Protein AF-W1YN92-F1 (afdb_monomer_lite)

Organism: NCBI:txid408170

Secondary structure (DSSP, 8-state):
-TTSPPEEEEEEEHHHIIIIIHHHHHHHHHTT-EEEEEEE-SSGGGSSHHHHHHHHHHHHHTT--TTSEEEEE--

Structure (mmCIF, N/CA/C/O backbone):
data_AF-W1YN92-F1
#
_entry.id   AF-W1YN92-F1
#
loop_
_atom_site.group_PDB
_atom_site.id
_atom_site.type_symbol
_atom_site.label_atom_id
_atom_site.label_alt_id
_atom_site.label_comp_id
_atom_site.label_asym_id
_atom_site.label_entity_id
_atom_site.label_seq_id
_atom_site.pdbx_PDB_ins_code
_atom_site.Cartn_x
_atom_site.Cartn_y
_atom_site.Cartn_z
_atom_site.occupancy
_atom_site.B_iso_or_equiv
_atom_site.auth_seq_id
_atom_site.auth_comp_id
_atom_site.auth_asym_id
_atom_site.auth_atom_id
_atom_site.pdbx_PDB_model_num
ATOM 1 N N . SER A 1 1 ? 18.761 4.219 -13.460 1.00 54.31 1 SER A N 1
ATOM 2 C CA . SER A 1 1 ? 18.384 4.453 -14.875 1.00 54.31 1 SER A CA 1
ATOM 3 C C . SER A 1 1 ? 16.941 4.914 -14.883 1.00 54.31 1 SER A C 1
ATOM 5 O O . SER A 1 1 ? 16.178 4.351 -14.114 1.00 54.31 1 SER A O 1
ATOM 7 N N . LEU A 1 2 ? 16.555 5.891 -15.716 1.00 59.88 2 LEU A N 1
ATOM 8 C CA . LEU A 1 2 ? 15.149 6.323 -15.876 1.00 59.88 2 LEU A CA 1
ATOM 9 C C . LEU A 1 2 ? 14.191 5.162 -16.217 1.00 59.88 2 LEU A C 1
ATOM 11 O O . LEU A 1 2 ? 12.991 5.278 -16.017 1.00 59.88 2 LEU A O 1
ATOM 15 N N . TRP A 1 3 ? 14.741 4.047 -16.703 1.00 66.56 3 TRP A N 1
ATOM 16 C CA . TRP A 1 3 ? 14.027 2.857 -17.162 1.00 66.56 3 TRP A CA 1
ATOM 17 C C . TRP A 1 3 ? 14.055 1.688 -16.161 1.00 66.56 3 TRP A C 1
ATOM 19 O O . TRP A 1 3 ? 13.846 0.546 -16.558 1.00 66.56 3 TRP A O 1
ATOM 29 N N . GLN A 1 4 ? 14.404 1.930 -14.892 1.00 70.69 4 GLN A N 1
ATOM 30 C CA . GLN A 1 4 ? 14.339 0.890 -13.857 1.00 70.69 4 GLN A CA 1
ATOM 31 C C . GLN A 1 4 ? 12.887 0.655 -13.412 1.00 70.69 4 GLN A C 1
ATOM 33 O O . GLN A 1 4 ? 12.127 1.626 -13.352 1.00 70.69 4 GLN A O 1
ATOM 38 N N . PRO A 1 5 ? 12.511 -0.598 -13.087 1.00 69.75 5 PRO A N 1
ATOM 39 C CA . PRO A 1 5 ? 11.238 -0.884 -12.435 1.00 69.75 5 PRO A CA 1
ATOM 40 C C . PRO A 1 5 ? 11.126 -0.034 -11.168 1.00 69.75 5 PRO A C 1
ATOM 42 O O . PRO A 1 5 ? 12.035 -0.047 -10.339 1.00 69.75 5 PRO A O 1
ATOM 45 N N . GLN A 1 6 ? 10.057 0.753 -11.066 1.00 85.81 6 GLN A N 1
ATOM 46 C CA . GLN A 1 6 ? 9.794 1.575 -9.885 1.00 85.81 6 GLN A CA 1
ATOM 47 C C . GLN A 1 6 ? 9.106 0.715 -8.825 1.00 85.81 6 GLN A C 1
ATOM 49 O O . GLN A 1 6 ? 8.319 -0.176 -9.159 1.00 85.81 6 GLN A O 1
ATOM 54 N N . ARG A 1 7 ? 9.388 0.985 -7.553 1.00 94.00 7 ARG A N 1
ATOM 55 C CA . ARG A 1 7 ? 8.668 0.369 -6.439 1.00 94.00 7 ARG A CA 1
ATOM 56 C C . ARG A 1 7 ? 7.333 1.067 -6.233 1.00 94.00 7 ARG A C 1
ATOM 58 O O . ARG A 1 7 ? 7.189 2.249 -6.541 1.00 94.00 7 ARG A O 1
ATOM 65 N N . VAL A 1 8 ? 6.355 0.346 -5.702 1.00 96.88 8 VAL A N 1
ATOM 66 C CA . VAL A 1 8 ? 5.046 0.891 -5.340 1.00 96.88 8 VAL A CA 1
ATOM 67 C C . VAL A 1 8 ? 4.695 0.457 -3.924 1.00 96.88 8 VAL A C 1
ATOM 69 O O . VAL A 1 8 ? 4.464 -0.722 -3.670 1.00 96.88 8 VAL A O 1
ATOM 72 N N . ALA A 1 9 ? 4.623 1.419 -3.008 1.00 97.94 9 ALA A N 1
ATOM 73 C CA . ALA A 1 9 ? 4.092 1.185 -1.672 1.00 97.94 9 ALA A CA 1
ATOM 74 C C . ALA A 1 9 ? 2.578 1.424 -1.659 1.00 97.94 9 ALA A C 1
ATOM 76 O O . ALA A 1 9 ? 2.097 2.469 -2.103 1.00 97.94 9 ALA A O 1
ATOM 77 N N . ILE A 1 10 ? 1.829 0.467 -1.125 1.00 98.19 10 ILE A N 1
ATOM 78 C CA . ILE A 1 10 ? 0.382 0.526 -0.941 1.00 98.19 10 ILE A CA 1
ATOM 79 C C . ILE A 1 10 ? 0.116 0.747 0.547 1.00 98.19 10 ILE A C 1
ATOM 81 O O . ILE A 1 10 ? 0.486 -0.076 1.383 1.00 98.19 10 ILE A O 1
ATOM 85 N N . ILE A 1 11 ? -0.539 1.855 0.877 1.00 97.06 11 ILE A N 1
ATOM 86 C CA . ILE A 1 11 ? -1.005 2.162 2.229 1.00 97.06 11 ILE A CA 1
ATOM 87 C C . ILE A 1 11 ? -2.524 2.058 2.224 1.00 97.06 11 ILE A C 1
ATOM 89 O O . ILE A 1 11 ? -3.194 2.688 1.406 1.00 97.06 11 ILE A O 1
ATOM 93 N N . THR A 1 12 ? -3.075 1.265 3.132 1.00 96.94 12 THR A N 1
ATOM 94 C CA . THR A 1 12 ? -4.517 1.021 3.228 1.00 96.94 12 THR A CA 1
ATOM 95 C C . THR A 1 12 ? -4.941 0.859 4.685 1.00 96.94 12 THR A C 1
ATOM 97 O O . THR A 1 12 ? -4.092 0.759 5.570 1.00 96.94 12 THR A O 1
ATOM 100 N N . ASP A 1 13 ? -6.240 0.825 4.960 1.00 95.75 13 ASP A N 1
ATOM 101 C CA . ASP A 1 13 ? -6.746 0.384 6.257 1.00 95.75 13 ASP A CA 1
ATOM 102 C C . ASP A 1 13 ? -7.088 -1.115 6.247 1.00 95.75 13 ASP A C 1
ATOM 104 O O . ASP A 1 13 ? -7.283 -1.731 5.199 1.00 95.75 13 ASP A O 1
ATOM 108 N N . GLU A 1 14 ? -7.189 -1.726 7.425 1.00 95.19 14 GLU A N 1
ATOM 109 C CA . GLU A 1 14 ? -7.497 -3.153 7.573 1.00 95.19 14 GLU A CA 1
ATOM 110 C C . GLU A 1 14 ? -8.794 -3.607 6.883 1.00 95.19 14 GLU A C 1
ATOM 112 O O . GLU A 1 14 ? -8.888 -4.764 6.463 1.00 95.19 14 GLU A O 1
ATOM 11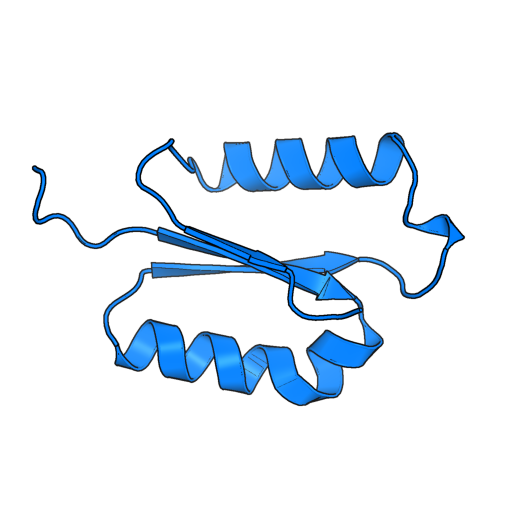7 N N . THR A 1 15 ? -9.809 -2.744 6.783 1.00 95.25 15 THR A N 1
ATOM 118 C CA . THR A 1 15 ? -11.090 -3.077 6.141 1.00 95.25 15 THR A CA 1
ATOM 119 C C . THR A 1 15 ? -10.913 -3.139 4.634 1.00 95.25 15 THR A C 1
ATOM 121 O O . THR A 1 15 ?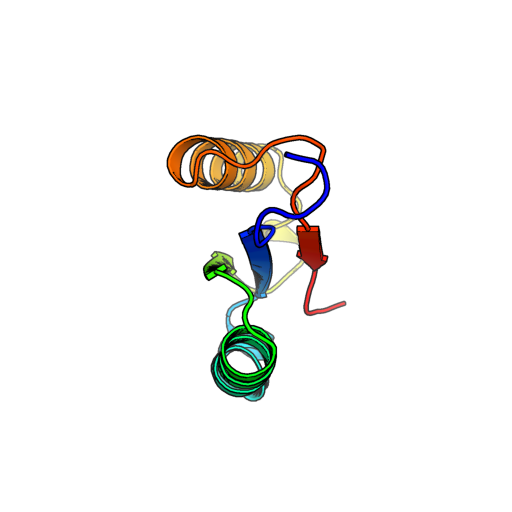 -11.295 -4.127 4.006 1.00 95.25 15 THR A O 1
ATOM 124 N N . VAL A 1 16 ? -10.292 -2.113 4.055 1.00 96.31 16 VAL A N 1
ATOM 125 C CA . VAL A 1 16 ? -10.042 -2.035 2.613 1.00 96.31 16 VAL A CA 1
ATOM 126 C C . VAL A 1 16 ? -9.016 -3.083 2.177 1.00 96.31 16 VAL A C 1
ATOM 128 O O . VAL A 1 16 ? -9.215 -3.732 1.148 1.00 96.31 16 VAL A O 1
ATOM 131 N N . ASN A 1 17 ? -7.996 -3.357 2.995 1.00 97.06 17 ASN A N 1
ATOM 132 C CA . ASN A 1 17 ? -7.014 -4.409 2.737 1.00 97.06 17 ASN A CA 1
ATOM 133 C C . ASN A 1 17 ? -7.671 -5.782 2.540 1.00 97.06 17 ASN A C 1
ATOM 135 O O . ASN A 1 17 ? -7.377 -6.484 1.574 1.00 97.06 17 ASN A O 1
ATOM 139 N N . LYS A 1 18 ? -8.609 -6.147 3.427 1.00 96.62 18 LYS A N 1
ATOM 140 C CA . LYS A 1 18 ? -9.333 -7.429 3.361 1.00 96.62 18 LYS A CA 1
ATOM 141 C C . LYS A 1 18 ? -10.146 -7.588 2.076 1.00 96.62 18 LYS A C 1
ATOM 143 O O . LYS A 1 18 ? -10.364 -8.716 1.644 1.00 96.62 18 LYS A O 1
ATOM 148 N N . LEU A 1 19 ? -10.613 -6.485 1.493 1.00 96.69 19 LEU A N 1
ATOM 149 C CA . LEU A 1 19 ? -11.455 -6.495 0.298 1.00 96.69 19 LEU A CA 1
ATOM 150 C C . LEU A 1 19 ? -10.638 -6.414 -0.995 1.00 96.69 19 LEU A C 1
ATOM 152 O O . LEU A 1 19 ? -10.950 -7.114 -1.956 1.00 96.69 19 LEU A O 1
ATOM 156 N N . TYR A 1 20 ? -9.607 -5.565 -1.024 1.00 97.19 20 TYR A N 1
ATOM 157 C CA . TYR A 1 20 ? -8.949 -5.161 -2.270 1.00 97.19 20 TYR A CA 1
ATOM 158 C C . TYR A 1 20 ? -7.423 -5.258 -2.246 1.00 97.19 20 TYR A C 1
ATOM 160 O O . TYR A 1 20 ? -6.826 -5.270 -3.320 1.00 97.19 20 TYR A O 1
ATOM 168 N N . GLY A 1 21 ? -6.784 -5.361 -1.076 1.00 96.56 21 GLY A N 1
ATOM 169 C CA . GLY A 1 21 ? -5.323 -5.283 -0.947 1.00 96.56 21 GLY A CA 1
ATOM 170 C C . GLY A 1 21 ? -4.595 -6.303 -1.821 1.00 96.56 21 GLY A C 1
ATOM 171 O O . GLY A 1 21 ? -3.813 -5.928 -2.692 1.00 96.56 21 GLY A O 1
ATOM 172 N N . ALA A 1 22 ? -4.951 -7.583 -1.682 1.00 96.81 22 ALA A N 1
ATOM 173 C CA . ALA A 1 22 ? -4.351 -8.663 -2.469 1.00 96.81 22 ALA A CA 1
ATOM 174 C C . ALA A 1 22 ? -4.625 -8.543 -3.979 1.00 96.81 22 ALA A C 1
ATOM 176 O O . ALA A 1 22 ? -3.785 -8.917 -4.794 1.00 96.81 22 ALA A O 1
ATOM 177 N N . ALA A 1 23 ? -5.799 -8.035 -4.368 1.00 97.69 23 ALA A N 1
ATOM 178 C CA . ALA A 1 23 ? -6.138 -7.855 -5.777 1.00 97.69 23 ALA A CA 1
ATOM 179 C C . ALA A 1 23 ? -5.294 -6.736 -6.404 1.00 97.69 23 ALA A C 1
ATOM 181 O O . ALA A 1 23 ? -4.695 -6.939 -7.454 1.00 97.69 23 ALA A O 1
ATOM 182 N N . VAL A 1 24 ? -5.200 -5.585 -5.734 1.00 97.19 24 VAL A N 1
ATOM 183 C CA . VAL A 1 24 ? -4.409 -4.439 -6.202 1.00 97.19 24 VAL A CA 1
ATOM 184 C C . VAL A 1 24 ? -2.924 -4.786 -6.263 1.00 97.19 24 VAL A C 1
ATOM 186 O O . VAL A 1 24 ? -2.276 -4.516 -7.273 1.00 97.19 24 VAL A O 1
ATOM 189 N N . GLU A 1 25 ? -2.395 -5.423 -5.218 1.00 97.69 25 GLU A N 1
ATOM 190 C CA . GLU A 1 25 ? -0.997 -5.845 -5.175 1.00 97.69 25 GLU A CA 1
ATOM 191 C C . GLU A 1 25 ? -0.660 -6.798 -6.330 1.00 97.69 25 GLU A C 1
ATOM 193 O O . GLU A 1 25 ? 0.314 -6.583 -7.052 1.00 97.69 25 GLU A O 1
ATOM 198 N N . LYS A 1 26 ? -1.511 -7.802 -6.568 1.00 97.69 26 LYS A N 1
ATOM 199 C CA . LYS A 1 26 ? -1.324 -8.767 -7.654 1.00 97.69 26 LYS A CA 1
ATOM 200 C C . LYS A 1 26 ? -1.303 -8.104 -9.032 1.00 97.69 26 LYS A C 1
ATOM 202 O O . LYS A 1 26 ? -0.466 -8.462 -9.856 1.00 97.69 26 LYS A O 1
ATOM 207 N N . GLU A 1 27 ? -2.212 -7.170 -9.302 1.00 97.25 27 GLU A N 1
ATOM 208 C CA . GLU A 1 27 ? -2.263 -6.489 -10.603 1.00 97.25 27 GLU A CA 1
ATOM 209 C C . GLU A 1 27 ? -1.036 -5.588 -10.824 1.00 97.25 27 GLU A C 1
ATOM 211 O O . GLU A 1 27 ? -0.488 -5.546 -11.925 1.00 97.25 27 GLU A O 1
ATOM 216 N N . LEU A 1 28 ? -0.538 -4.924 -9.775 1.00 95.38 28 LEU A N 1
ATOM 217 C CA . LEU A 1 28 ? 0.702 -4.141 -9.845 1.00 95.38 28 LEU A CA 1
ATOM 218 C C . LEU A 1 28 ? 1.924 -5.031 -10.108 1.00 95.38 28 LEU A C 1
ATOM 220 O O . LEU A 1 28 ? 2.739 -4.720 -10.979 1.00 95.38 28 LEU A O 1
ATOM 224 N N . GLN A 1 29 ? 2.022 -6.169 -9.422 1.00 95.56 29 GLN A N 1
ATOM 225 C CA . GLN A 1 29 ? 3.075 -7.153 -9.676 1.00 95.56 29 GLN A CA 1
ATOM 226 C C . GLN A 1 29 ? 2.988 -7.724 -11.098 1.00 95.56 29 GLN A C 1
ATOM 228 O O . GLN A 1 29 ? 4.008 -7.858 -11.775 1.00 95.56 29 GLN A O 1
ATOM 233 N N . ALA A 1 30 ? 1.779 -8.005 -11.597 1.00 95.56 30 ALA A N 1
ATOM 234 C CA . ALA A 1 30 ? 1.558 -8.469 -12.968 1.00 95.56 30 ALA A CA 1
ATOM 235 C C . ALA A 1 30 ? 1.963 -7.423 -14.023 1.00 95.56 30 ALA A C 1
ATOM 237 O O . ALA A 1 30 ? 2.418 -7.786 -15.108 1.00 95.56 30 ALA A O 1
ATOM 238 N N . ALA A 1 31 ? 1.854 -6.133 -13.695 1.00 93.00 31 ALA A N 1
ATOM 239 C CA . ALA A 1 31 ? 2.348 -5.030 -14.518 1.00 93.00 31 ALA A CA 1
ATOM 240 C C . ALA A 1 31 ? 3.875 -4.814 -14.420 1.00 93.00 31 ALA A C 1
ATOM 242 O O . ALA A 1 31 ? 4.417 -3.972 -15.136 1.00 93.00 31 ALA A O 1
ATOM 243 N N . GLY A 1 32 ? 4.579 -5.582 -13.580 1.00 92.75 32 GLY A N 1
ATOM 244 C CA . GLY A 1 32 ? 6.037 -5.552 -13.446 1.00 92.75 32 GLY A CA 1
ATOM 245 C C . GLY A 1 32 ? 6.570 -4.597 -12.376 1.00 92.75 32 GLY A C 1
ATOM 246 O O . GLY A 1 32 ? 7.768 -4.311 -12.379 1.00 92.75 32 GLY A O 1
ATOM 247 N N . PHE A 1 33 ? 5.716 -4.099 -11.478 1.00 93.31 33 PHE A N 1
ATOM 248 C CA . PHE A 1 33 ? 6.147 -3.300 -10.331 1.00 93.31 33 PHE A CA 1
ATOM 249 C C . PHE A 1 33 ? 6.572 -4.191 -9.162 1.00 93.31 33 PHE A C 1
ATOM 251 O O . PHE A 1 33 ? 5.975 -5.235 -8.902 1.00 93.31 33 PHE A O 1
ATOM 258 N N . GLU A 1 34 ? 7.577 -3.743 -8.416 1.00 94.31 34 GLU A N 1
ATOM 259 C CA . GLU A 1 34 ? 7.884 -4.294 -7.098 1.00 94.31 34 GLU A CA 1
ATOM 260 C C . GLU A 1 34 ? 6.979 -3.610 -6.071 1.00 94.31 34 GLU A C 1
ATOM 262 O O . GLU A 1 34 ? 6.944 -2.381 -5.997 1.00 94.31 34 GLU A O 1
ATOM 267 N N . THR A 1 35 ? 6.212 -4.385 -5.308 1.00 96.75 35 THR A N 1
ATOM 268 C CA . THR A 1 35 ? 5.197 -3.845 -4.400 1.00 96.75 35 THR A CA 1
ATOM 269 C C . THR A 1 35 ? 5.527 -4.116 -2.945 1.00 96.75 35 THR A C 1
ATOM 271 O O . THR A 1 35 ? 6.067 -5.164 -2.597 1.00 96.75 35 THR A O 1
ATOM 274 N N . SER A 1 36 ? 5.126 -3.189 -2.087 1.00 97.56 36 SER A N 1
ATOM 275 C CA . SER A 1 36 ? 5.050 -3.391 -0.645 1.00 97.56 36 SER A CA 1
ATOM 276 C C . SER A 1 36 ? 3.696 -2.889 -0.150 1.00 97.56 36 SER A C 1
ATOM 278 O O . SER A 1 36 ? 3.146 -1.935 -0.700 1.00 97.56 36 SER A O 1
ATOM 280 N N . LEU A 1 37 ? 3.124 -3.536 0.864 1.00 98.12 37 LEU A N 1
ATOM 281 C CA . LEU A 1 37 ? 1.805 -3.186 1.389 1.00 98.12 37 LEU A CA 1
ATOM 282 C C . LEU A 1 37 ? 1.850 -3.078 2.910 1.00 98.12 37 LEU A C 1
ATOM 284 O O . LEU A 1 37 ? 2.339 -3.979 3.589 1.00 98.12 37 LEU A O 1
ATOM 288 N N . ILE A 1 38 ? 1.282 -1.994 3.438 1.00 97.56 38 ILE A N 1
ATOM 289 C CA . ILE A 1 38 ? 1.026 -1.819 4.867 1.00 97.56 38 ILE A CA 1
ATOM 290 C C . ILE A 1 38 ? -0.446 -1.475 5.096 1.00 97.56 38 ILE A C 1
ATOM 292 O O . ILE A 1 38 ? -1.020 -0.609 4.430 1.00 97.56 38 ILE A O 1
ATOM 296 N N . ALA A 1 39 ? -1.057 -2.175 6.052 1.00 96.31 39 ALA A N 1
ATOM 297 C CA . ALA A 1 39 ? -2.407 -1.899 6.517 1.00 96.31 39 ALA A CA 1
ATOM 298 C C . ALA A 1 39 ? -2.356 -1.283 7.919 1.00 96.31 39 ALA A C 1
ATOM 300 O O . ALA A 1 39 ? -1.692 -1.820 8.805 1.00 96.31 39 ALA A O 1
ATOM 301 N N . VAL A 1 40 ? -3.069 -0.176 8.117 1.00 94.44 40 VAL A N 1
ATOM 302 C CA . VAL A 1 40 ? -3.252 0.464 9.428 1.00 94.44 40 VAL A CA 1
ATOM 303 C C . VAL A 1 40 ? -4.652 0.191 9.972 1.00 94.44 40 VAL A C 1
ATOM 305 O O . VAL A 1 40 ? -5.565 -0.160 9.221 1.00 94.44 40 VAL A O 1
ATOM 308 N N . ALA A 1 41 ? -4.849 0.361 11.281 1.00 91.62 41 ALA A N 1
ATOM 309 C CA . ALA A 1 41 ? -6.171 0.226 11.887 1.00 91.62 41 ALA A CA 1
ATOM 310 C C . ALA A 1 41 ? -7.193 1.144 11.188 1.00 91.62 41 ALA A C 1
ATOM 312 O O . ALA A 1 41 ? -6.871 2.267 10.794 1.00 91.62 41 ALA A O 1
ATOM 313 N N . ALA A 1 42 ? -8.432 0.682 11.033 1.00 84.56 42 ALA A N 1
ATOM 314 C CA . ALA A 1 42 ? -9.477 1.481 10.401 1.00 84.56 42 ALA A CA 1
ATOM 315 C C . ALA A 1 42 ? -10.023 2.568 11.347 1.00 84.56 42 ALA A C 1
ATOM 317 O O . ALA A 1 42 ? -10.194 2.337 12.545 1.00 84.56 42 ALA A O 1
ATOM 318 N N . GLY A 1 43 ? -10.366 3.732 10.787 1.00 81.50 43 GLY A N 1
ATOM 319 C CA . GLY A 1 43 ? -11.027 4.834 11.495 1.00 81.50 43 GLY A CA 1
ATOM 320 C C . GLY A 1 43 ? -10.159 6.080 11.708 1.00 81.50 43 GLY A C 1
ATOM 321 O O . GLY A 1 43 ? -8.952 6.081 11.489 1.00 81.50 43 GLY A O 1
ATOM 322 N N . GLU A 1 44 ? -10.795 7.165 12.162 1.00 80.56 44 GLU A N 1
ATOM 323 C CA . GLU A 1 44 ? -10.165 8.493 12.281 1.00 80.56 44 GLU A CA 1
ATOM 324 C C . GLU A 1 44 ? -9.024 8.538 13.305 1.00 80.56 44 GLU A C 1
ATOM 326 O O . GLU A 1 44 ? -8.131 9.372 13.208 1.00 80.56 44 GLU A O 1
ATOM 331 N N . GLN A 1 45 ? -9.024 7.621 14.276 1.00 79.94 45 GLN A N 1
ATOM 332 C CA . GLN A 1 45 ? -7.961 7.528 15.279 1.00 79.94 45 GLN A CA 1
ATOM 333 C C . GLN A 1 45 ? -6.591 7.237 14.656 1.00 79.94 45 GLN A C 1
ATOM 335 O O . GLN A 1 45 ? -5.576 7.646 15.210 1.00 79.94 45 GLN A O 1
ATOM 340 N N . SER A 1 46 ? -6.566 6.601 13.485 1.00 84.25 46 SER A N 1
ATOM 341 C CA . SER A 1 46 ? -5.346 6.339 12.722 1.00 84.25 46 SER A CA 1
ATOM 342 C C . SER A 1 46 ? -4.837 7.574 11.971 1.00 84.25 46 SER A C 1
ATOM 344 O O . SER A 1 46 ? -3.734 7.554 11.433 1.00 84.25 46 SER A O 1
ATOM 346 N N . LYS A 1 47 ? -5.583 8.689 11.949 1.00 84.50 47 LYS A N 1
ATOM 347 C CA . LYS A 1 47 ? -5.093 9.984 11.446 1.00 84.50 47 LYS A CA 1
ATOM 348 C C . LYS A 1 47 ? -4.307 10.707 12.533 1.00 84.50 47 LYS A C 1
ATOM 350 O O . LYS A 1 47 ? -4.647 11.806 12.967 1.00 84.50 47 LYS A O 1
ATOM 355 N N . SER A 1 48 ? -3.252 10.045 12.986 1.00 91.69 48 SER A N 1
ATOM 356 C CA . SER A 1 48 ? -2.382 10.512 14.054 1.00 91.69 48 SER A CA 1
ATOM 357 C C . SER A 1 48 ? -0.941 10.655 13.566 1.00 91.69 48 SER A C 1
ATOM 359 O O . SER A 1 48 ? -0.537 10.043 12.572 1.00 91.69 48 SER A O 1
ATOM 361 N N . LEU A 1 49 ? -0.149 11.469 14.268 1.00 93.62 49 LEU A N 1
ATOM 362 C CA . LEU A 1 49 ? 1.272 11.631 13.947 1.00 93.62 49 LEU A CA 1
ATOM 363 C C . LEU A 1 49 ? 2.061 10.344 14.201 1.00 93.62 49 LEU A C 1
ATOM 365 O O . LEU A 1 49 ? 3.023 10.073 13.495 1.00 93.62 49 LEU A O 1
ATOM 369 N N . GLU A 1 50 ? 1.628 9.530 15.159 1.00 93.81 50 GLU A N 1
ATOM 370 C CA . GLU A 1 50 ? 2.203 8.217 15.442 1.00 93.81 50 GLU A CA 1
ATOM 371 C C . GLU A 1 50 ? 2.013 7.272 14.253 1.00 93.81 50 GLU A C 1
ATOM 373 O O . GLU A 1 50 ? 2.954 6.598 13.840 1.00 93.81 50 GLU A O 1
ATOM 378 N N . THR A 1 51 ? 0.820 7.270 13.652 1.00 93.62 51 THR A N 1
ATOM 379 C CA . THR A 1 51 ? 0.564 6.475 12.445 1.00 93.62 51 THR A CA 1
ATOM 380 C C . THR A 1 51 ? 1.362 7.020 11.265 1.00 93.62 51 THR A C 1
ATOM 382 O O . THR A 1 51 ? 1.954 6.247 10.521 1.00 93.62 51 THR A O 1
ATOM 385 N N . ALA A 1 52 ? 1.461 8.344 11.114 1.00 94.38 52 ALA A N 1
ATOM 386 C CA . ALA A 1 52 ? 2.312 8.936 10.083 1.00 94.38 52 ALA A CA 1
ATOM 387 C C . ALA A 1 52 ? 3.787 8.528 10.251 1.00 94.38 52 ALA A C 1
ATOM 389 O O . ALA A 1 52 ? 4.430 8.184 9.263 1.00 94.38 52 ALA A O 1
ATOM 390 N N . GLN A 1 53 ? 4.306 8.506 11.484 1.00 96.94 53 GLN A N 1
ATOM 391 C CA . GLN A 1 53 ? 5.664 8.047 11.781 1.00 96.94 53 GLN A CA 1
ATOM 392 C C . GLN A 1 53 ? 5.867 6.584 11.380 1.00 96.94 53 GLN A C 1
ATOM 394 O O . GLN A 1 53 ? 6.820 6.291 10.665 1.00 96.94 53 GLN A O 1
ATOM 399 N N . LEU A 1 54 ? 4.938 5.696 11.750 1.00 95.94 54 LEU A N 1
ATOM 400 C CA . LEU A 1 54 ? 4.963 4.289 11.339 1.00 95.94 54 LEU A CA 1
ATOM 401 C C . LEU A 1 54 ? 5.030 4.143 9.812 1.00 95.94 54 LEU A C 1
ATOM 403 O O . LEU A 1 54 ? 5.794 3.331 9.293 1.00 95.94 54 LEU A O 1
ATOM 407 N N . LEU A 1 55 ? 4.236 4.935 9.087 1.00 96.50 55 LEU A N 1
ATOM 408 C CA . LEU A 1 55 ? 4.245 4.925 7.628 1.00 96.50 55 LEU A CA 1
ATOM 409 C C . LEU A 1 55 ? 5.583 5.432 7.079 1.00 96.50 55 LEU A C 1
ATOM 411 O O . LEU A 1 55 ? 6.117 4.824 6.158 1.00 96.50 55 LEU A O 1
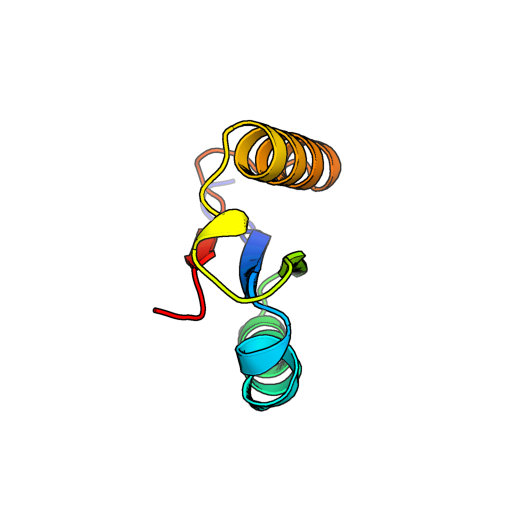ATOM 415 N N . TYR A 1 56 ? 6.166 6.494 7.643 1.00 96.56 56 TYR A N 1
ATOM 416 C CA . TYR A 1 56 ? 7.492 6.962 7.228 1.00 96.56 56 TYR A CA 1
ATOM 417 C C . TYR A 1 56 ? 8.582 5.912 7.460 1.00 96.56 56 TYR A C 1
ATOM 419 O O . TYR A 1 56 ? 9.405 5.700 6.567 1.00 96.56 56 TYR A O 1
ATOM 427 N N . ASP A 1 57 ? 8.561 5.238 8.610 1.00 97.38 57 ASP A N 1
ATOM 428 C CA . ASP A 1 57 ? 9.517 4.180 8.943 1.00 97.38 57 ASP A CA 1
ATOM 429 C C . ASP A 1 57 ? 9.395 3.017 7.952 1.00 97.38 57 ASP A C 1
ATOM 431 O O . ASP A 1 57 ? 10.390 2.605 7.357 1.00 97.38 57 ASP A O 1
ATOM 435 N N . PHE A 1 58 ? 8.166 2.579 7.662 1.00 97.38 58 PHE A N 1
ATOM 436 C CA . PHE A 1 58 ? 7.900 1.569 6.641 1.00 97.38 58 PHE A CA 1
ATOM 437 C C . PHE A 1 58 ? 8.454 1.974 5.267 1.00 97.38 58 PHE A C 1
ATOM 439 O O . PHE A 1 58 ? 9.174 1.203 4.634 1.00 97.38 58 PHE A O 1
ATOM 446 N N . LEU A 1 59 ? 8.181 3.196 4.794 1.00 96.50 59 LEU A N 1
ATOM 447 C CA . LEU A 1 59 ? 8.677 3.653 3.490 1.00 96.50 59 LEU A CA 1
ATOM 448 C C . LEU A 1 59 ? 10.214 3.695 3.434 1.00 96.50 59 LEU A C 1
ATOM 450 O O . LEU A 1 5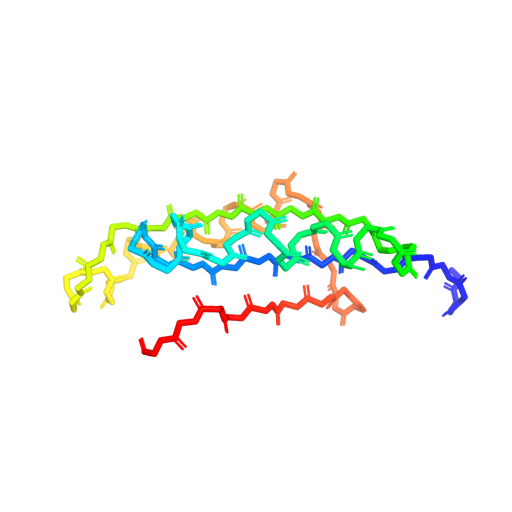9 ? 10.803 3.371 2.398 1.00 96.50 59 LEU A O 1
ATOM 454 N N . ALA A 1 60 ? 10.869 4.052 4.541 1.00 95.88 60 ALA A N 1
ATOM 455 C CA . ALA A 1 60 ? 12.324 4.029 4.658 1.00 95.88 60 ALA A CA 1
ATOM 456 C C . ALA A 1 60 ? 12.888 2.593 4.662 1.00 95.88 60 ALA A C 1
ATOM 458 O O . ALA A 1 60 ? 13.885 2.315 3.986 1.00 95.88 60 ALA A O 1
ATOM 459 N N . GLU A 1 61 ? 12.233 1.662 5.358 1.00 96.88 61 GLU A N 1
ATOM 460 C CA . GLU A 1 61 ? 12.572 0.231 5.383 1.00 96.88 61 GLU A CA 1
ATOM 461 C C . GLU A 1 61 ? 12.379 -0.466 4.034 1.00 96.88 61 GLU A C 1
ATOM 463 O O . GLU A 1 61 ? 13.060 -1.450 3.756 1.00 96.88 61 GLU A O 1
ATOM 468 N N . GLN A 1 62 ? 11.498 0.050 3.178 1.00 96.00 62 GLN A N 1
ATOM 469 C CA . GLN A 1 62 ? 11.337 -0.411 1.795 1.00 96.00 62 GLN A CA 1
ATOM 470 C C . GLN A 1 62 ? 12.257 0.335 0.806 1.00 96.00 62 GLN A C 1
ATOM 472 O O . GLN A 1 62 ? 12.216 0.091 -0.402 1.00 96.00 62 GLN A O 1
ATOM 477 N N . GLN A 1 63 ? 13.091 1.254 1.315 1.00 94.00 63 GLN A N 1
ATOM 478 C CA . GLN A 1 63 ? 13.982 2.147 0.565 1.00 94.00 63 GLN A CA 1
ATOM 479 C C . GLN A 1 63 ? 13.274 2.868 -0.591 1.00 94.00 63 GLN A C 1
ATOM 481 O O . GLN A 1 63 ? 13.834 2.975 -1.687 1.00 94.00 63 GLN A O 1
ATOM 486 N N . LEU A 1 64 ? 12.056 3.370 -0.351 1.00 93.56 64 LEU A N 1
ATOM 487 C CA . LEU A 1 64 ? 11.380 4.201 -1.339 1.00 93.56 64 LEU A CA 1
ATOM 488 C C . LEU A 1 64 ? 12.142 5.506 -1.564 1.00 93.56 64 LEU A C 1
ATOM 490 O O . LEU A 1 64 ? 12.662 6.155 -0.655 1.00 93.56 64 LEU A O 1
ATOM 494 N N . THR A 1 65 ? 12.164 5.905 -2.822 1.00 91.81 65 THR A N 1
ATOM 495 C CA . THR A 1 65 ? 12.786 7.115 -3.330 1.00 91.81 65 THR A CA 1
ATOM 496 C C . THR A 1 65 ? 11.741 7.983 -4.027 1.00 91.81 65 THR A C 1
ATOM 498 O O . THR A 1 65 ? 10.576 7.624 -4.166 1.00 91.81 65 THR A O 1
ATOM 501 N N . ARG A 1 66 ? 12.148 9.163 -4.499 1.00 89.62 66 ARG A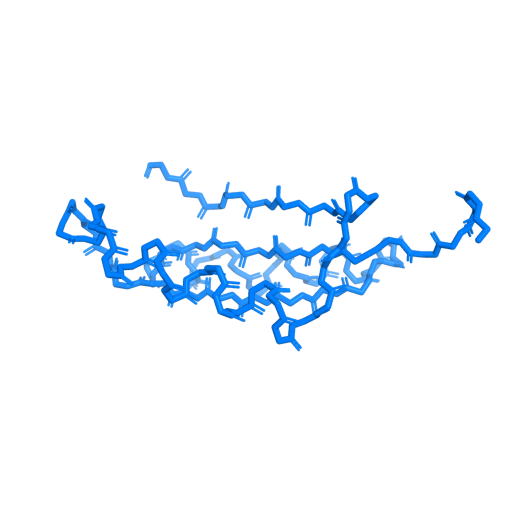 N 1
ATOM 502 C CA . ARG A 1 66 ? 11.234 10.118 -5.148 1.00 89.62 66 ARG A CA 1
ATOM 503 C C . ARG A 1 66 ? 10.715 9.671 -6.518 1.00 89.62 66 ARG A C 1
ATOM 505 O O . ARG A 1 66 ? 9.821 10.327 -7.040 1.00 89.62 66 ARG A O 1
ATOM 512 N N . SER A 1 67 ? 11.312 8.647 -7.127 1.00 89.38 67 SER A N 1
ATOM 513 C CA . SER A 1 67 ? 10.828 8.084 -8.392 1.00 89.38 67 SER A CA 1
ATOM 514 C C . SER A 1 67 ? 9.839 6.935 -8.196 1.00 89.38 67 SER A C 1
ATOM 516 O O . SER A 1 67 ? 9.175 6.558 -9.160 1.00 89.38 67 SER A O 1
ATOM 518 N N . ASP A 1 68 ? 9.733 6.414 -6.971 1.00 93.06 68 ASP A N 1
ATOM 519 C CA . ASP A 1 68 ? 8.828 5.327 -6.616 1.00 93.06 68 ASP A CA 1
ATOM 520 C C . ASP A 1 68 ? 7.396 5.842 -6.393 1.00 93.06 68 ASP A C 1
ATOM 522 O O . ASP A 1 68 ? 7.155 7.027 -6.142 1.00 93.06 68 ASP A O 1
ATOM 526 N N . GLY A 1 69 ? 6.426 4.939 -6.514 1.00 93.94 69 GLY A N 1
ATOM 527 C CA . GLY A 1 69 ? 5.005 5.224 -6.361 1.00 93.94 69 GLY A CA 1
ATOM 528 C C . GLY A 1 69 ? 4.502 5.007 -4.935 1.00 93.94 69 GLY A C 1
ATOM 529 O O . GLY A 1 69 ? 4.903 4.067 -4.250 1.00 93.94 69 GLY A O 1
ATOM 530 N N . LEU A 1 70 ? 3.554 5.845 -4.517 1.00 95.38 70 LEU A N 1
ATOM 531 C CA . LEU A 1 70 ? 2.780 5.664 -3.292 1.00 95.38 70 LEU A CA 1
ATOM 532 C C . LEU A 1 70 ? 1.290 5.638 -3.641 1.00 95.38 70 LEU A C 1
ATOM 534 O O . LEU A 1 70 ? 0.782 6.579 -4.251 1.00 95.38 70 LEU A O 1
ATOM 538 N N . ILE A 1 71 ? 0.593 4.575 -3.248 1.00 96.44 71 ILE A N 1
ATOM 539 C CA . ILE A 1 71 ? -0.847 4.410 -3.453 1.00 96.44 71 ILE A CA 1
ATOM 540 C C . ILE A 1 71 ? -1.534 4.412 -2.092 1.00 96.44 71 ILE A C 1
ATOM 542 O O . ILE A 1 71 ? -1.334 3.503 -1.291 1.00 96.44 71 ILE A O 1
ATOM 546 N N . ALA A 1 72 ? -2.380 5.412 -1.855 1.00 95.94 72 ALA A N 1
ATOM 547 C CA . ALA A 1 72 ? -3.351 5.381 -0.769 1.00 95.94 72 ALA A CA 1
ATOM 548 C C . ALA A 1 72 ? -4.612 4.658 -1.265 1.00 95.94 72 ALA A C 1
ATOM 550 O O . ALA A 1 72 ? -5.329 5.168 -2.127 1.00 95.94 72 ALA A O 1
ATOM 551 N N . LEU A 1 73 ? -4.855 3.454 -0.754 1.00 95.75 73 LEU A N 1
ATOM 552 C CA . LEU A 1 73 ? -6.002 2.626 -1.103 1.00 95.75 73 LEU A CA 1
ATOM 553 C C . LEU A 1 73 ? -7.021 2.684 0.038 1.00 95.75 73 LEU A C 1
ATOM 555 O O . LEU A 1 73 ? -6.894 1.970 1.031 1.00 95.75 73 LEU A O 1
ATOM 55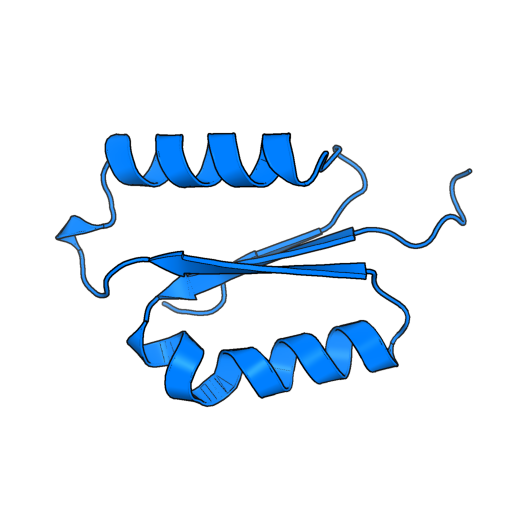9 N N . GLY A 1 74 ? -8.024 3.542 -0.104 1.00 89.94 74 GLY A N 1
ATOM 560 C CA . GLY A 1 74 ? -9.036 3.791 0.920 1.00 89.94 74 GLY A CA 1
ATOM 561 C C . GLY A 1 74 ? -9.675 5.168 0.750 1.00 89.94 74 GLY A C 1
ATOM 562 O O . GLY A 1 74 ? -9.491 5.806 -0.289 1.00 89.94 74 GLY A O 1
ATOM 563 N N . GLY A 1 75 ? -10.433 5.601 1.759 1.00 83.38 75 GLY A N 1
ATOM 564 C CA . GLY A 1 75 ? -11.093 6.912 1.820 1.00 83.38 75 GLY A CA 1
ATOM 565 C C . GLY A 1 75 ? -10.795 7.668 3.105 1.00 83.38 75 GLY A C 1
ATOM 566 O O . GLY A 1 75 ? -10.280 7.043 4.057 1.00 83.38 75 GLY A O 1
#

pLDDT: mean 92.02, std 8.74, range [54.31, 98.19]

Radius of gyration: 12.78 Å; chains: 1; bounding box: 30×20×33 Å

Sequence (75 aa):
SLWQPQRVAIITDETVNKLYGAAVEKELQAAGFETSLIAVAAGEQSKSLETAQLLYDFLAEQQLTRSDGLIALGG

InterPro domains:
  IPR030960 3-dehydroquinate synthase, N-terminal domain [PF01761] (38-75)
  IPR050071 Dehydroquinate Synthase [PTHR43622] (5-75)

Foldseek 3Di:
DLPDAAAEEEEEAPVLCVVPVVVVCVVCVVVVHHYDYDHDHDDPVCVDVVVVVVVVVVCVVVVHDPSHHYHYRYD